Protein AF-A0A4U9H9Y1-F1 (afdb_monomer)

Nearest PDB structures (foldseek):
  1va6-assembly1_A  TM=9.296E-01  e=1.760E-14  Escherichia coli
  1va6-assembly2_B  TM=9.351E-01  e=5.977E-14  Escherichia coli
  2d32-assembly1_A  TM=9.325E-01  e=5.977E-14  Escherichia coli
  2d32-assembly1_B  TM=9.327E-01  e=6.375E-14  Escherichia coli
  2d33-assembly1_B  TM=9.266E-01  e=6.798E-14  Escherichia coli

Foldseek 3Di:
DDPPPQPPLCPQQHALQPRDAWHAFFFQPHIDGDFDDDPDPVVRVVVSVVVVVSSVVRNPPDDDDPAQADADDDDLVPGHTHARDDDPVRVVNSVVSVVVCVPPNSRVRSRDDDDDDDDDDVVCCCVPVVAPDCVRCVVVRVVVVVVVVVVCVVPVVVCCVVPVPPDDYHDDD

Structure (mmCIF, N/CA/C/O backbone):
data_AF-A0A4U9H9Y1-F1
#
_entry.id   AF-A0A4U9H9Y1-F1
#
loop_
_atom_site.group_PDB
_atom_site.id
_atom_site.type_symbol
_atom_site.label_atom_id
_atom_site.label_alt_id
_atom_site.label_comp_id
_atom_site.label_asym_id
_atom_site.label_entity_id
_atom_site.label_seq_id
_atom_site.pdbx_PDB_ins_code
_atom_site.Cartn_x
_atom_site.Cartn_y
_atom_site.Cartn_z
_atom_site.occupancy
_atom_site.B_iso_or_equiv
_atom_site.auth_seq_id
_atom_site.auth_comp_id
_atom_site.auth_asym_id
_atom_site.auth_atom_id
_atom_site.pdbx_PDB_model_num
ATOM 1 N N . MET A 1 1 ? -24.649 -7.702 34.693 1.00 29.81 1 MET A N 1
ATOM 2 C CA . MET A 1 1 ? -23.582 -6.798 34.216 1.00 29.81 1 MET A CA 1
ATOM 3 C C . MET A 1 1 ? -22.621 -7.623 33.378 1.00 29.81 1 MET A C 1
ATOM 5 O O . MET A 1 1 ? -21.731 -8.249 33.932 1.00 29.81 1 MET A O 1
ATOM 9 N N . ALA A 1 2 ? -22.873 -7.728 32.072 1.00 26.44 2 ALA A N 1
ATOM 10 C CA . ALA A 1 2 ? -21.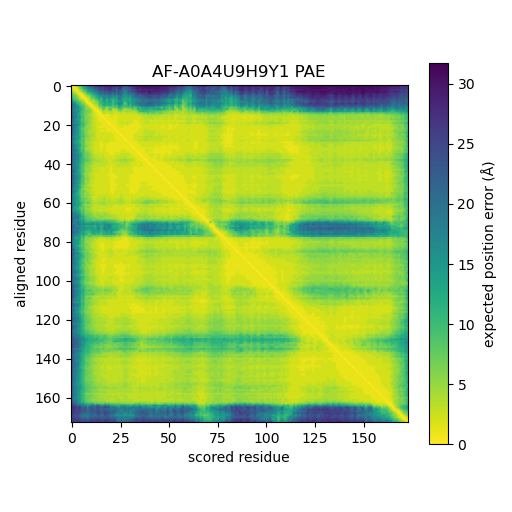953 -8.391 31.154 1.00 26.44 2 ALA A CA 1
ATOM 11 C C . ALA A 1 2 ? -20.907 -7.356 30.730 1.00 26.44 2 ALA A C 1
ATOM 13 O O . ALA A 1 2 ? -21.242 -6.366 30.080 1.00 26.44 2 ALA A O 1
ATOM 14 N N . SER A 1 3 ? -19.666 -7.534 31.176 1.00 25.36 3 SER A N 1
ATOM 15 C CA . SER A 1 3 ? -18.542 -6.746 30.687 1.00 25.36 3 SER A CA 1
ATOM 16 C C . SER A 1 3 ? -18.308 -7.108 29.223 1.00 25.36 3 SER A C 1
ATOM 18 O O . SER A 1 3 ? -17.854 -8.210 28.920 1.00 25.36 3 SER A O 1
ATOM 20 N N . TRP A 1 4 ? -18.611 -6.186 28.315 1.00 30.12 4 TRP A N 1
ATOM 21 C CA . TRP A 1 4 ? -18.146 -6.237 26.933 1.00 30.12 4 TRP A CA 1
ATOM 22 C C . TRP A 1 4 ? -16.633 -5.985 26.921 1.00 30.12 4 TRP A C 1
ATOM 24 O O . TRP A 1 4 ? -16.177 -4.883 26.626 1.00 30.12 4 TRP A O 1
ATOM 34 N N . GLN A 1 5 ? -15.840 -6.984 27.311 1.00 32.50 5 GLN A N 1
ATOM 35 C CA . GLN A 1 5 ? -14.422 -6.996 26.970 1.00 32.50 5 GLN A CA 1
ATOM 36 C C . GLN A 1 5 ? -14.362 -7.173 25.455 1.00 32.50 5 GLN A C 1
ATOM 38 O O . GLN A 1 5 ? -14.591 -8.270 24.946 1.00 32.50 5 GLN A O 1
ATOM 43 N N . ARG A 1 6 ? -14.143 -6.067 24.732 1.00 49.56 6 ARG A N 1
ATOM 44 C CA . ARG A 1 6 ? -13.817 -6.124 23.306 1.00 49.56 6 ARG A CA 1
ATOM 45 C C . ARG A 1 6 ? -12.620 -7.067 23.169 1.00 49.56 6 ARG A C 1
ATOM 47 O O . ARG A 1 6 ? -11.655 -6.872 23.916 1.00 49.56 6 ARG A O 1
ATOM 54 N N . PRO A 1 7 ? -12.682 -8.099 22.309 1.00 45.50 7 PRO A N 1
ATOM 55 C CA . PRO A 1 7 ? -11.520 -8.914 22.024 1.00 45.50 7 PRO A CA 1
ATOM 56 C C . PRO A 1 7 ? -10.392 -7.973 21.660 1.00 45.50 7 PRO A C 1
ATOM 58 O O . PRO A 1 7 ? -10.560 -7.068 20.844 1.00 45.50 7 PRO A O 1
ATOM 61 N N . ASP A 1 8 ? -9.269 -8.148 22.331 1.00 55.41 8 ASP A N 1
ATOM 62 C CA . ASP A 1 8 ? -8.122 -7.334 22.046 1.00 55.41 8 ASP A CA 1
ATOM 63 C C . ASP A 1 8 ? -7.570 -7.733 20.673 1.00 55.41 8 ASP A C 1
ATOM 65 O O . ASP A 1 8 ? -6.801 -8.693 20.555 1.00 55.41 8 ASP A O 1
ATOM 69 N N . ILE A 1 9 ? -7.996 -7.012 19.631 1.00 56.16 9 ILE A N 1
ATOM 70 C CA . ILE A 1 9 ? -7.537 -7.204 18.251 1.00 56.16 9 ILE A CA 1
ATOM 71 C C . ILE A 1 9 ? -6.002 -7.221 18.155 1.00 56.16 9 ILE A C 1
ATOM 73 O O . ILE A 1 9 ? -5.459 -7.874 17.262 1.00 56.16 9 ILE A O 1
ATOM 77 N N . ARG A 1 10 ? -5.299 -6.632 19.141 1.00 57.06 10 ARG A N 1
ATOM 78 C CA . ARG A 1 10 ? -3.832 -6.593 19.269 1.00 57.06 10 ARG A CA 1
ATOM 79 C C . ARG A 1 10 ? -3.153 -7.972 19.271 1.00 57.06 10 ARG A C 1
ATOM 81 O O . ARG A 1 10 ? -1.965 -8.037 18.973 1.00 57.06 10 ARG A O 1
ATOM 88 N N . ASN A 1 11 ? -3.858 -9.067 19.580 1.00 62.97 11 ASN A N 1
ATOM 89 C CA . ASN A 1 11 ? -3.248 -10.405 19.698 1.00 62.97 11 ASN A CA 1
ATOM 90 C C . ASN A 1 11 ? -3.646 -11.412 18.607 1.00 62.97 11 ASN A C 1
ATOM 92 O O . ASN A 1 11 ? -3.168 -12.545 18.631 1.00 62.97 11 ASN A O 1
ATOM 96 N N . ILE A 1 12 ? -4.484 -11.033 17.641 1.00 72.06 12 ILE A N 1
ATOM 97 C CA . ILE A 1 12 ? -5.016 -11.981 16.646 1.00 72.06 12 ILE A CA 1
ATOM 98 C C . ILE A 1 12 ? -4.004 -12.290 15.526 1.00 72.06 12 ILE A C 1
ATOM 100 O O . ILE A 1 12 ? -3.898 -13.422 15.049 1.00 72.06 12 ILE A O 1
ATOM 104 N N . TRP A 1 13 ? -3.264 -11.273 15.090 1.00 77.25 13 TRP A N 1
ATOM 105 C CA . TRP A 1 13 ? -2.244 -11.351 14.032 1.00 77.25 13 TRP A CA 1
ATOM 106 C C . TRP A 1 13 ? -0.859 -10.928 14.542 1.00 77.25 13 TRP A C 1
ATOM 108 O O . TRP A 1 13 ? 0.057 -10.685 13.764 1.00 77.25 13 TRP A O 1
ATOM 118 N N . GLY A 1 14 ? -0.680 -10.848 15.862 1.00 86.56 14 GLY A N 1
ATOM 119 C CA . GLY A 1 14 ? 0.557 -10.379 16.480 1.00 86.56 14 GLY A CA 1
ATOM 120 C C . GLY A 1 14 ? 0.769 -8.869 16.332 1.00 86.56 14 GLY A C 1
ATOM 121 O O . GLY A 1 14 ? -0.170 -8.093 16.176 1.00 86.56 14 GLY A O 1
ATOM 122 N N . ALA A 1 15 ? 2.027 -8.436 16.417 1.00 89.69 15 ALA A N 1
ATOM 123 C CA . ALA A 1 15 ? 2.362 -7.019 16.501 1.00 89.69 15 ALA A CA 1
ATOM 124 C C . ALA A 1 15 ? 2.248 -6.304 15.143 1.00 89.69 15 ALA A C 1
ATOM 126 O O . ALA A 1 15 ? 3.080 -6.511 14.258 1.00 89.69 15 ALA A O 1
ATOM 127 N N . ALA A 1 16 ? 1.300 -5.367 15.025 1.00 91.56 16 ALA A N 1
ATOM 128 C CA . ALA A 1 16 ? 1.112 -4.531 13.833 1.00 91.56 16 ALA A CA 1
ATOM 129 C C . ALA A 1 16 ? 2.392 -3.791 13.393 1.00 91.56 16 ALA A C 1
ATOM 131 O O . ALA A 1 16 ? 2.583 -3.534 12.209 1.00 91.56 16 ALA A O 1
ATOM 132 N N . LEU A 1 17 ? 3.301 -3.482 14.328 1.00 92.88 17 LEU A N 1
ATOM 133 C CA . LEU A 1 17 ? 4.573 -2.816 14.027 1.00 92.88 17 LEU A CA 1
ATOM 134 C C . LEU A 1 17 ? 5.498 -3.649 13.125 1.00 92.88 17 LEU A C 1
ATOM 136 O O . LEU A 1 17 ? 6.262 -3.075 12.351 1.00 92.88 17 LEU A O 1
ATOM 140 N N . THR A 1 18 ? 5.478 -4.974 13.270 1.00 94.00 18 THR A N 1
ATOM 141 C CA . THR A 1 18 ? 6.466 -5.879 12.658 1.00 94.00 18 THR A CA 1
ATOM 142 C C . THR A 1 18 ? 5.844 -6.943 11.766 1.00 94.00 18 THR A C 1
ATOM 144 O O . THR A 1 18 ? 6.571 -7.673 11.100 1.00 94.00 18 THR A O 1
ATOM 147 N N . HIS A 1 19 ? 4.519 -7.075 11.761 1.00 94.12 19 HIS A N 1
ATOM 148 C CA . HIS A 1 19 ? 3.837 -8.065 10.946 1.00 94.12 19 HIS A CA 1
ATOM 149 C C . HIS A 1 19 ? 3.864 -7.661 9.460 1.00 94.12 19 HIS A C 1
ATOM 151 O O . HIS A 1 19 ? 3.536 -6.535 9.096 1.00 94.12 19 HIS A O 1
ATOM 157 N N . HIS A 1 20 ? 4.275 -8.589 8.592 1.00 94.12 20 HIS A N 1
ATOM 158 C CA . HIS A 1 20 ? 4.608 -8.283 7.195 1.00 94.12 20 HIS A CA 1
ATOM 159 C C . HIS A 1 20 ? 3.395 -8.038 6.288 1.00 94.12 20 HIS A C 1
ATOM 161 O O . HIS A 1 20 ? 3.536 -7.369 5.268 1.00 94.12 20 HIS A O 1
ATOM 167 N N . TRP A 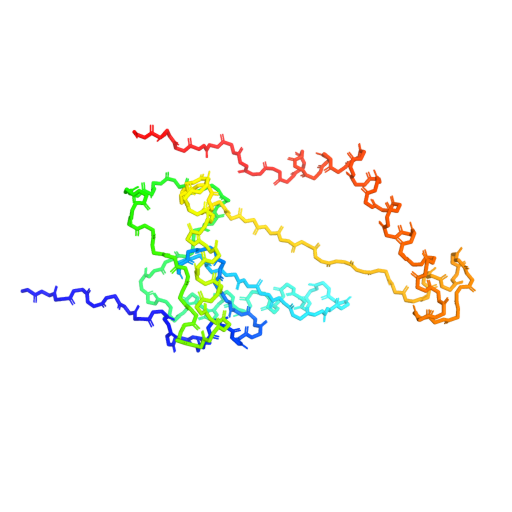1 21 ? 2.228 -8.596 6.629 1.00 96.06 21 TRP A N 1
ATOM 168 C CA . TRP A 1 21 ? 1.072 -8.648 5.716 1.00 96.06 21 TRP A CA 1
ATOM 169 C C . TRP A 1 21 ? -0.205 -8.001 6.254 1.00 96.06 21 TRP A C 1
ATOM 171 O O . TRP A 1 21 ? -1.165 -7.803 5.518 1.00 96.06 21 TRP A O 1
ATOM 181 N N . ILE A 1 22 ? -0.234 -7.721 7.553 1.00 95.94 22 ILE A N 1
ATOM 182 C CA . ILE A 1 22 ? -1.393 -7.204 8.291 1.00 95.94 22 ILE A CA 1
ATOM 183 C C . ILE A 1 22 ? -0.840 -6.181 9.267 1.00 95.94 22 ILE A C 1
ATOM 185 O O . ILE A 1 22 ? -0.004 -6.530 10.097 1.00 95.94 22 ILE A O 1
ATOM 189 N N . THR A 1 23 ? -1.277 -4.937 9.155 1.00 95.31 23 THR A N 1
ATOM 190 C CA . THR A 1 23 ? -0.889 -3.845 10.047 1.00 95.31 23 THR A CA 1
ATOM 191 C C . THR A 1 23 ? -2.072 -2.893 10.239 1.00 95.31 23 THR A C 1
ATOM 193 O O . THR A 1 23 ? -3.192 -3.191 9.818 1.00 95.31 23 THR A O 1
ATOM 196 N N . THR A 1 24 ? -1.842 -1.773 10.913 1.00 94.31 24 THR A N 1
ATOM 197 C CA . THR A 1 24 ? -2.825 -0.710 11.117 1.00 94.31 24 THR A CA 1
ATOM 198 C C . THR A 1 24 ? -2.327 0.593 10.501 1.00 94.31 24 THR A C 1
ATOM 200 O O . THR A 1 24 ? -1.168 0.993 10.675 1.00 94.31 24 THR A O 1
ATOM 203 N N . ASP A 1 25 ? -3.219 1.276 9.786 1.00 94.69 25 ASP A N 1
ATOM 204 C CA . ASP A 1 25 ? -2.960 2.611 9.253 1.00 94.69 25 ASP A CA 1
ATOM 205 C C . ASP A 1 25 ? -3.184 3.640 10.378 1.00 94.69 25 ASP A C 1
ATOM 207 O O . ASP A 1 25 ? -2.589 3.514 11.448 1.00 94.69 25 ASP A O 1
ATOM 211 N N . PHE A 1 26 ? -3.990 4.683 10.191 1.00 94.44 26 PHE A N 1
ATOM 212 C CA . PHE A 1 26 ? -4.102 5.786 11.141 1.00 94.44 26 PHE A CA 1
ATOM 213 C C . PHE A 1 26 ? -4.712 5.390 12.494 1.00 94.44 26 PHE A C 1
ATOM 215 O O . PHE A 1 26 ? -4.184 5.764 13.547 1.00 94.44 26 PHE A O 1
ATOM 222 N N . ALA A 1 27 ? -5.826 4.661 12.465 1.00 92.31 27 ALA A N 1
ATOM 223 C CA . ALA A 1 27 ? -6.568 4.252 13.652 1.00 92.31 27 ALA A CA 1
ATOM 224 C C . ALA A 1 27 ? -6.299 2.783 13.986 1.00 92.31 27 ALA A C 1
ATOM 226 O O . ALA A 1 27 ? -6.019 1.986 13.094 1.00 92.31 27 ALA A O 1
ATOM 227 N N . GLU A 1 28 ? -6.454 2.407 15.253 1.00 91.50 28 GLU A N 1
ATOM 228 C CA . GLU A 1 28 ? -6.258 1.018 15.693 1.00 91.50 28 GLU A CA 1
ATOM 229 C C . GLU A 1 28 ? -7.240 0.050 15.008 1.00 91.50 28 GLU A C 1
ATOM 231 O O . GLU A 1 28 ? -6.889 -1.076 14.673 1.00 91.50 28 GLU A O 1
ATOM 236 N N . ALA A 1 29 ? -8.453 0.521 14.709 1.00 90.94 29 ALA A N 1
ATOM 237 C CA . ALA A 1 29 ? -9.464 -0.239 13.974 1.00 90.94 29 ALA A CA 1
ATOM 238 C C . ALA A 1 29 ? -9.317 -0.159 12.436 1.00 90.94 29 ALA A C 1
ATOM 240 O O . ALA A 1 29 ? -10.121 -0.749 11.713 1.00 90.94 29 ALA A O 1
ATOM 241 N N . LEU A 1 30 ? -8.333 0.586 11.913 1.00 93.00 30 LEU A N 1
ATOM 242 C CA . LEU A 1 30 ? -8.125 0.766 10.473 1.00 93.00 30 LEU A CA 1
ATOM 243 C C . LEU A 1 30 ? -7.060 -0.209 9.968 1.00 93.00 30 LEU A C 1
ATOM 245 O O . LEU A 1 30 ? -5.875 0.114 9.897 1.00 93.00 30 LEU A O 1
ATOM 249 N N . LEU A 1 31 ? -7.508 -1.419 9.640 1.00 95.12 31 LEU A N 1
ATOM 250 C CA . LEU A 1 31 ? -6.656 -2.486 9.122 1.00 95.12 31 LEU A CA 1
ATOM 251 C C . LEU A 1 31 ? -6.084 -2.150 7.742 1.00 95.12 31 LEU A C 1
ATOM 253 O O . LEU A 1 31 ? -6.793 -1.660 6.862 1.00 95.12 31 LEU A O 1
ATOM 257 N N . GLU A 1 32 ? -4.821 -2.511 7.545 1.00 96.94 32 GLU A N 1
ATOM 258 C CA . GLU A 1 32 ? -4.115 -2.438 6.271 1.00 96.94 32 GLU A CA 1
ATOM 259 C C . GLU A 1 32 ? -3.543 -3.819 5.924 1.00 96.94 32 GLU A C 1
ATOM 261 O O . GLU A 1 32 ? -2.843 -4.445 6.727 1.00 96.94 32 GLU A O 1
ATOM 266 N N . PHE A 1 33 ? -3.856 -4.302 4.719 1.00 97.62 33 PHE A N 1
ATOM 267 C CA . PHE A 1 33 ? -3.372 -5.583 4.209 1.00 97.62 33 PHE A CA 1
ATOM 268 C C . PHE A 1 33 ? -2.357 -5.360 3.097 1.00 97.62 33 PHE A C 1
ATOM 270 O O . PHE A 1 33 ? -2.630 -4.655 2.126 1.00 97.62 33 PHE A O 1
ATOM 277 N N . ILE A 1 34 ? -1.197 -5.995 3.238 1.00 97.62 34 ILE A N 1
ATOM 278 C CA . ILE A 1 34 ? -0.039 -5.795 2.371 1.00 97.62 34 ILE A CA 1
ATOM 279 C C . ILE A 1 34 ? 0.340 -7.146 1.770 1.00 97.62 34 ILE A C 1
ATOM 281 O O . ILE A 1 34 ? 0.680 -8.090 2.484 1.00 97.62 34 ILE A O 1
ATOM 285 N N . THR A 1 35 ? 0.268 -7.257 0.447 1.00 97.69 35 THR A N 1
ATOM 286 C CA . THR A 1 35 ? 0.735 -8.451 -0.264 1.00 97.69 35 THR A CA 1
ATOM 287 C C . THR A 1 35 ? 2.257 -8.405 -0.430 1.00 97.69 35 THR A C 1
ATOM 289 O O . THR A 1 35 ? 2.827 -7.313 -0.524 1.00 97.69 35 THR A O 1
ATOM 292 N N . PRO A 1 36 ? 2.944 -9.558 -0.515 1.00 96.88 36 PRO A N 1
ATOM 293 C CA . PRO A 1 36 ? 4.295 -9.585 -1.061 1.00 96.88 36 PRO A CA 1
ATOM 294 C C . PRO A 1 36 ? 4.297 -9.080 -2.514 1.00 96.88 36 PRO A C 1
ATOM 296 O O . PRO A 1 36 ? 3.251 -8.982 -3.161 1.00 96.88 36 PRO A O 1
ATOM 299 N N . VAL A 1 37 ? 5.488 -8.752 -3.018 1.00 96.62 37 VAL A N 1
ATOM 300 C CA . VAL A 1 37 ? 5.686 -8.495 -4.450 1.00 96.62 37 VAL A CA 1
ATOM 301 C C . VAL A 1 37 ? 5.457 -9.798 -5.209 1.0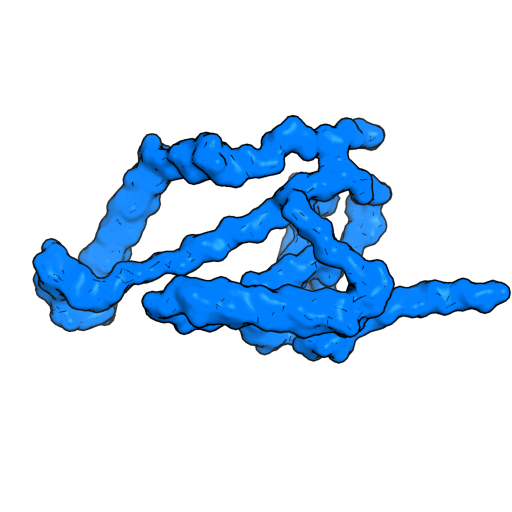0 96.62 37 VAL A C 1
ATOM 303 O O . VAL A 1 37 ? 5.939 -10.846 -4.784 1.00 96.62 37 VAL A O 1
ATOM 306 N N . ASP A 1 38 ? 4.727 -9.714 -6.316 1.00 96.88 38 ASP A N 1
ATOM 307 C CA . ASP A 1 38 ? 4.287 -10.867 -7.094 1.00 96.88 38 ASP A CA 1
ATOM 308 C C . ASP A 1 38 ? 4.243 -10.518 -8.584 1.00 96.88 38 ASP A C 1
ATOM 310 O O . ASP A 1 38 ? 3.946 -9.374 -8.944 1.00 96.88 38 ASP A O 1
ATOM 314 N N . ASP A 1 39 ? 4.524 -11.494 -9.442 1.00 96.50 39 ASP A N 1
ATOM 315 C CA . ASP A 1 39 ? 4.413 -11.384 -10.899 1.00 96.50 39 ASP A CA 1
ATOM 316 C C . ASP A 1 39 ? 3.124 -12.030 -11.444 1.00 96.50 39 ASP A C 1
ATOM 318 O O . ASP A 1 39 ? 2.798 -11.872 -12.625 1.00 96.50 39 ASP A O 1
ATOM 322 N N . ASN A 1 40 ? 2.341 -12.691 -10.584 1.00 97.62 40 ASN A N 1
ATOM 323 C CA . ASN A 1 40 ? 1.092 -13.353 -10.925 1.00 97.62 40 ASN A CA 1
ATOM 324 C C . ASN A 1 40 ? -0.110 -12.700 -10.219 1.00 97.62 40 ASN A C 1
ATOM 326 O O . ASN A 1 40 ? -0.285 -12.768 -9.001 1.00 97.62 40 ASN A O 1
ATOM 330 N N . ILE A 1 41 ? -1.006 -12.116 -11.018 1.00 97.31 41 ILE A N 1
ATOM 331 C CA . ILE A 1 41 ? -2.199 -11.412 -10.527 1.00 97.31 41 ILE A CA 1
ATOM 332 C C . ILE A 1 41 ? -3.143 -12.350 -9.757 1.00 97.31 41 ILE A C 1
ATOM 334 O O . ILE A 1 41 ? -3.665 -11.965 -8.710 1.00 97.31 41 ILE A O 1
ATOM 338 N N . ASP A 1 42 ? -3.363 -13.575 -10.237 1.00 98.12 42 ASP A N 1
ATOM 339 C CA . ASP A 1 42 ? -4.287 -14.523 -9.601 1.00 98.12 42 ASP A CA 1
ATOM 340 C C . ASP A 1 42 ? -3.755 -15.006 -8.250 1.00 98.12 42 ASP A C 1
ATOM 342 O O . ASP A 1 42 ? -4.522 -15.157 -7.288 1.00 98.12 42 ASP A O 1
ATOM 346 N N . HIS A 1 43 ? -2.440 -15.217 -8.160 1.00 98.19 43 HIS A N 1
ATOM 347 C CA . HIS A 1 43 ? -1.785 -15.557 -6.903 1.00 98.19 43 HIS A CA 1
ATOM 348 C C . HIS A 1 43 ? -1.862 -14.388 -5.913 1.00 98.19 43 HIS A C 1
ATOM 350 O O . HIS A 1 43 ? -2.329 -14.585 -4.789 1.00 98.19 43 HIS A O 1
ATOM 356 N N . LEU A 1 44 ? -1.551 -13.161 -6.348 1.00 98.25 44 LEU A N 1
ATOM 357 C CA . LEU A 1 44 ? -1.661 -11.948 -5.528 1.00 98.25 44 LEU A CA 1
ATOM 358 C C . LEU A 1 44 ? -3.077 -11.755 -4.970 1.00 98.25 44 LEU A C 1
ATOM 360 O O . LEU A 1 44 ? -3.258 -11.534 -3.769 1.00 98.25 44 LEU A O 1
ATOM 364 N N . LEU A 1 45 ? -4.102 -11.868 -5.820 1.00 98.12 45 LEU A N 1
ATOM 365 C CA . LEU A 1 45 ? -5.500 -11.727 -5.401 1.00 98.12 45 LEU A CA 1
ATOM 366 C C . LEU A 1 45 ? -5.940 -12.865 -4.474 1.00 98.12 45 LEU A C 1
ATOM 368 O O . LEU A 1 45 ? -6.719 -12.639 -3.543 1.00 98.12 45 LEU A O 1
ATOM 372 N N . THR A 1 46 ? -5.436 -14.081 -4.694 1.00 98.50 46 THR A N 1
ATOM 373 C CA . THR A 1 46 ? -5.687 -15.215 -3.798 1.00 98.50 46 THR A CA 1
ATOM 374 C C . THR A 1 46 ? -5.058 -14.982 -2.429 1.00 98.50 46 THR A C 1
ATOM 376 O O . THR A 1 46 ? -5.757 -15.130 -1.428 1.00 98.50 46 THR A O 1
ATOM 379 N N . PHE A 1 47 ? -3.807 -14.523 -2.379 1.00 98.38 47 PHE A N 1
ATOM 380 C CA . PHE A 1 47 ? -3.107 -14.190 -1.140 1.00 98.38 47 PHE A CA 1
ATOM 381 C C . PHE A 1 47 ? -3.834 -13.090 -0.360 1.00 98.38 47 PHE A C 1
ATOM 383 O O . PHE A 1 47 ? -4.125 -13.245 0.828 1.00 98.38 47 PHE A O 1
ATOM 390 N N . LEU A 1 48 ? -4.221 -12.005 -1.041 1.00 98.31 48 LEU A N 1
ATOM 391 C CA . LEU A 1 48 ? -4.994 -10.925 -0.429 1.00 98.31 48 LEU A CA 1
ATOM 392 C C . LEU A 1 48 ? -6.320 -11.445 0.142 1.00 98.31 48 LEU A C 1
ATOM 394 O O . LEU A 1 48 ? -6.702 -11.095 1.260 1.00 98.31 48 LEU A O 1
ATOM 398 N N . ARG A 1 49 ? -7.022 -12.308 -0.598 1.00 98.31 49 ARG A N 1
ATOM 399 C CA . ARG A 1 49 ? -8.267 -12.936 -0.136 1.00 98.31 49 ARG A CA 1
ATOM 400 C C . ARG A 1 49 ? -8.043 -13.843 1.073 1.00 98.31 49 ARG A C 1
ATOM 402 O O . ARG A 1 49 ? -8.913 -13.903 1.941 1.00 98.31 49 ARG A O 1
ATOM 409 N N . ASP A 1 50 ? -6.918 -14.538 1.149 1.00 98.12 50 ASP A N 1
ATOM 410 C CA . ASP A 1 50 ? -6.605 -15.413 2.276 1.00 98.12 50 ASP A CA 1
ATOM 411 C C . ASP A 1 50 ? -6.301 -14.617 3.550 1.00 98.12 50 ASP A C 1
ATOM 413 O O . ASP A 1 50 ? -6.807 -14.988 4.612 1.00 98.12 50 ASP A O 1
ATOM 417 N N . ILE A 1 51 ? -5.637 -13.458 3.443 1.00 96.75 51 ILE A N 1
ATOM 418 C CA . ILE A 1 51 ? -5.529 -12.497 4.555 1.00 96.75 51 ILE A CA 1
ATOM 419 C C . ILE A 1 51 ? -6.92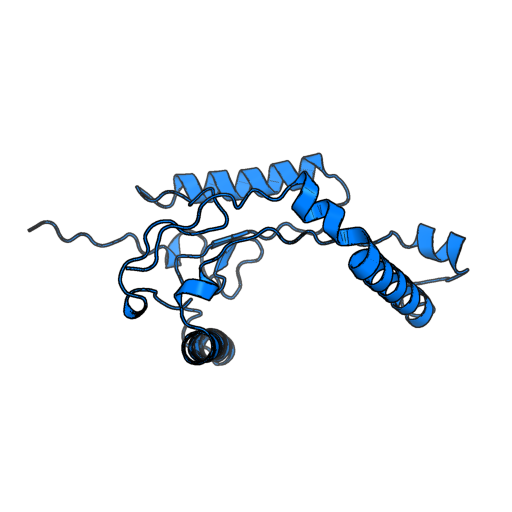3 -12.074 5.035 1.00 96.75 51 ILE A C 1
ATOM 421 O O . ILE A 1 51 ? -7.229 -12.186 6.223 1.00 96.75 51 ILE A O 1
ATOM 425 N N . HIS A 1 52 ? -7.801 -11.650 4.118 1.00 97.31 52 HIS A N 1
ATOM 426 C CA . HIS A 1 52 ? -9.163 -11.236 4.473 1.00 97.31 52 HIS A CA 1
ATOM 427 C C . HIS A 1 52 ? -9.942 -12.362 5.166 1.00 97.31 52 HIS A C 1
ATOM 429 O O . HIS A 1 52 ? -10.636 -12.118 6.152 1.00 97.31 52 HIS A O 1
ATOM 435 N N . ARG A 1 53 ? -9.828 -13.604 4.674 1.00 97.00 53 ARG A N 1
ATOM 436 C CA . ARG A 1 53 ? -10.472 -14.784 5.275 1.00 97.00 53 ARG A CA 1
ATOM 437 C C . ARG A 1 53 ? -9.939 -15.073 6.670 1.00 97.00 53 ARG A C 1
ATOM 439 O O . ARG A 1 53 ? -10.732 -15.400 7.550 1.00 97.00 53 ARG A O 1
ATOM 446 N N . TYR A 1 54 ? -8.625 -14.981 6.862 1.00 95.44 54 TYR A N 1
ATOM 447 C CA . TYR A 1 54 ? -8.005 -15.172 8.166 1.00 95.44 54 TYR A CA 1
ATOM 448 C C . TYR A 1 54 ? -8.523 -14.130 9.159 1.00 95.44 54 TYR A C 1
ATOM 450 O O . TYR A 1 54 ? -9.065 -14.496 10.198 1.00 95.44 54 TYR A O 1
ATOM 458 N N . VAL A 1 55 ? -8.451 -12.846 8.813 1.00 94.12 55 VAL A N 1
ATOM 459 C CA . VAL A 1 55 ? -8.899 -11.758 9.692 1.00 94.12 55 VAL A CA 1
ATOM 460 C C . VAL A 1 55 ? -10.390 -11.880 10.002 1.00 94.12 55 VAL A C 1
ATOM 462 O O . VAL A 1 55 ? -10.763 -11.914 11.172 1.00 94.12 55 VAL A O 1
ATOM 465 N N . ALA A 1 56 ? -11.241 -12.058 8.987 1.00 94.25 56 ALA A N 1
ATOM 466 C CA . ALA A 1 56 ? -12.692 -12.164 9.167 1.00 94.25 56 ALA A CA 1
ATOM 467 C C . ALA A 1 56 ? -13.120 -13.303 10.110 1.00 94.25 56 ALA A C 1
ATOM 469 O O . ALA A 1 56 ? -14.158 -13.200 10.755 1.00 94.25 56 ALA A O 1
ATOM 470 N N . ARG A 1 57 ? -12.340 -14.390 10.193 1.00 93.88 57 ARG A N 1
ATOM 471 C CA . ARG A 1 57 ? -12.613 -15.522 11.094 1.00 93.88 57 ARG A CA 1
ATOM 472 C C . ARG A 1 57 ? -12.174 -15.279 12.533 1.00 93.88 57 ARG A C 1
ATOM 474 O O . ARG A 1 57 ? -12.658 -15.979 13.415 1.00 93.88 57 ARG A O 1
ATOM 481 N N . ASN A 1 58 ? -11.261 -14.340 12.767 1.00 92.12 58 ASN A N 1
ATOM 482 C CA . ASN A 1 58 ? -10.646 -14.154 14.076 1.00 92.12 58 ASN A CA 1
ATOM 483 C C . ASN A 1 58 ? -11.052 -12.848 14.784 1.00 92.12 58 ASN A C 1
ATOM 485 O O . ASN A 1 58 ? -10.881 -12.761 15.993 1.00 92.12 58 ASN A O 1
ATOM 489 N N . ILE A 1 59 ? -11.649 -11.869 14.092 1.00 90.19 59 ILE A N 1
ATOM 490 C CA . ILE A 1 59 ? -12.136 -10.600 14.689 1.00 90.19 59 ILE A CA 1
ATOM 491 C C . ILE A 1 59 ? -13.475 -10.723 15.453 1.00 90.19 59 ILE A C 1
ATOM 493 O O . ILE A 1 59 ? -14.113 -9.725 15.780 1.00 90.19 59 ILE A O 1
ATOM 497 N N . GLY A 1 60 ? -13.928 -11.948 15.740 1.00 89.81 60 GLY A N 1
ATOM 498 C CA . GLY A 1 60 ? -15.175 -12.211 16.461 1.00 89.81 60 GLY A CA 1
ATOM 499 C C . GLY A 1 60 ? -16.421 -11.714 15.716 1.00 89.81 60 GLY A C 1
ATOM 500 O O . GLY A 1 60 ? -16.662 -12.065 14.558 1.00 89.81 60 GLY A O 1
ATOM 501 N N . GLU A 1 61 ? -17.231 -10.901 16.395 1.00 91.44 61 GLU A N 1
ATOM 502 C CA . GLU A 1 61 ? -18.472 -10.339 15.838 1.00 91.44 61 GLU A CA 1
ATOM 503 C C . GLU A 1 61 ? -18.243 -9.088 14.974 1.00 91.44 61 GLU A C 1
ATOM 505 O O . GLU A 1 61 ? -19.166 -8.622 14.302 1.00 91.44 61 GLU A O 1
ATOM 510 N N . GLU A 1 62 ? -17.022 -8.545 14.950 1.00 90.31 62 GLU A N 1
ATOM 511 C CA . GLU A 1 62 ? -16.697 -7.391 14.117 1.00 90.31 62 GLU A CA 1
ATOM 512 C C . GLU A 1 62 ? -16.714 -7.743 12.620 1.00 90.31 62 GLU A C 1
ATOM 514 O O . GLU A 1 62 ? -16.639 -8.906 12.197 1.00 90.31 62 GLU A O 1
ATOM 519 N N . ARG A 1 63 ? -16.857 -6.709 11.787 1.00 91.62 63 ARG A N 1
ATOM 520 C CA . ARG A 1 63 ? -16.905 -6.816 10.326 1.00 91.62 63 ARG A CA 1
ATOM 521 C C . ARG A 1 63 ? -16.089 -5.690 9.704 1.00 91.62 63 ARG A C 1
ATOM 523 O O . ARG A 1 63 ? -16.064 -4.576 10.216 1.00 91.62 63 ARG A O 1
ATOM 530 N N . MET A 1 64 ? -15.460 -5.981 8.569 1.00 93.31 64 MET A N 1
ATOM 531 C CA . MET A 1 64 ? -14.720 -4.984 7.796 1.00 93.31 64 MET A CA 1
ATOM 532 C C . MET A 1 64 ? -15.686 -4.084 7.023 1.00 93.31 64 MET A C 1
ATOM 534 O O . MET A 1 64 ? -16.612 -4.568 6.367 1.00 93.31 64 MET A O 1
ATOM 538 N N . TRP A 1 65 ? -15.457 -2.774 7.085 1.00 92.88 65 TRP A N 1
ATOM 539 C CA . TRP A 1 65 ? -16.246 -1.792 6.349 1.00 92.88 65 TRP A CA 1
ATOM 540 C C . TRP A 1 65 ? -15.919 -1.855 4.843 1.00 92.88 65 TRP A C 1
ATOM 542 O O . TRP A 1 65 ? -14.757 -1.687 4.476 1.00 92.88 65 TRP A O 1
ATOM 552 N N . PRO A 1 66 ? -16.902 -2.086 3.948 1.00 92.69 66 PRO A N 1
ATOM 553 C CA . PRO A 1 66 ? -16.625 -2.395 2.542 1.00 92.69 66 PRO A CA 1
ATOM 554 C C . PRO A 1 66 ? -16.489 -1.161 1.633 1.00 92.69 66 PRO A C 1
ATOM 556 O O . PRO A 1 66 ? -16.346 -1.312 0.421 1.00 92.69 66 PRO A O 1
ATOM 559 N N . LEU A 1 67 ? -16.584 0.059 2.173 1.00 90.31 67 LEU A N 1
ATOM 560 C CA . LEU A 1 67 ? -16.583 1.305 1.396 1.00 90.31 67 LEU A CA 1
ATOM 561 C C . LEU A 1 67 ? -15.408 2.204 1.790 1.00 90.31 67 LEU A C 1
ATOM 563 O O . LEU A 1 67 ? -14.960 2.187 2.929 1.00 90.31 67 LEU A O 1
ATOM 567 N N . SER A 1 68 ? -14.953 3.058 0.867 1.00 88.12 68 SER A N 1
ATOM 568 C CA . SER A 1 68 ? -13.875 4.019 1.157 1.00 88.12 68 SER A CA 1
ATOM 569 C C . SER A 1 68 ? -14.264 5.092 2.172 1.00 88.12 68 SER A C 1
ATOM 571 O O . SER A 1 68 ? -13.432 5.547 2.948 1.00 88.12 68 SER A O 1
ATOM 573 N N . MET A 1 69 ? -15.513 5.563 2.113 1.00 86.88 69 MET A N 1
ATOM 574 C CA . MET A 1 69 ? -16.002 6.597 3.023 1.00 86.88 69 MET A CA 1
ATOM 575 C C . MET A 1 69 ? -16.648 5.926 4.236 1.00 86.88 69 MET A C 1
ATOM 577 O O . MET A 1 69 ? -17.519 5.071 4.037 1.00 86.88 69 MET A O 1
ATOM 581 N N . PRO A 1 70 ? -16.281 6.305 5.469 1.00 83.38 70 PRO A N 1
ATOM 582 C CA . PRO A 1 70 ? -17.024 5.872 6.649 1.00 83.38 70 PRO A CA 1
ATOM 583 C C . PRO A 1 70 ? -18.454 6.442 6.609 1.00 83.38 70 PRO A C 1
ATOM 585 O O . PRO A 1 70 ? -18.662 7.529 6.063 1.00 83.38 70 PRO A O 1
ATOM 588 N N . CYS A 1 71 ? -19.450 5.729 7.160 1.00 72.62 71 CYS A N 1
ATOM 589 C CA . CYS A 1 71 ? -20.815 6.270 7.264 1.00 72.62 71 CYS A CA 1
ATOM 590 C C . CYS A 1 71 ? -21.003 7.086 8.549 1.00 72.62 71 CYS A C 1
ATOM 592 O O . CYS A 1 71 ? -20.991 8.307 8.502 1.00 72.62 71 CYS A O 1
ATOM 594 N N . PHE A 1 72 ? -21.122 6.426 9.695 1.00 70.50 72 PHE A N 1
ATOM 595 C CA . PHE A 1 72 ? -21.312 7.043 10.994 1.00 70.50 72 PHE A CA 1
ATOM 596 C C . PHE A 1 72 ? -20.114 6.690 11.849 1.00 70.50 72 PHE A C 1
ATOM 598 O O . PHE A 1 72 ? -19.959 5.560 12.305 1.00 70.50 72 PHE A O 1
ATOM 605 N N . ILE A 1 73 ? -19.260 7.679 12.041 1.00 70.38 73 ILE A N 1
ATOM 606 C CA . ILE A 1 73 ? -18.298 7.667 13.128 1.00 70.38 73 ILE A CA 1
ATOM 607 C C . ILE A 1 73 ? -18.921 8.523 14.223 1.00 70.38 73 ILE A C 1
ATOM 609 O O . ILE A 1 73 ? -19.559 9.532 13.925 1.00 70.38 73 ILE A O 1
ATOM 613 N N . GLY A 1 74 ? -18.803 8.062 15.470 1.00 69.88 74 GLY A N 1
ATOM 614 C CA . GLY A 1 74 ? -19.201 8.835 16.640 1.00 69.88 74 GLY A CA 1
ATOM 615 C C . GLY A 1 74 ? -18.344 10.091 16.789 1.00 69.88 74 GLY A C 1
ATOM 616 O O . GLY A 1 74 ? -17.904 10.703 15.815 1.00 69.88 74 GLY A O 1
ATOM 617 N N . ALA A 1 75 ? -18.072 10.494 18.020 1.00 73.81 75 ALA A N 1
ATOM 618 C CA . ALA A 1 75 ? -17.276 11.688 18.212 1.00 73.81 75 ALA A CA 1
ATOM 619 C C . ALA A 1 75 ? -15.808 11.430 17.809 1.00 73.81 75 ALA A C 1
ATOM 621 O O . ALA A 1 75 ? -15.260 10.363 18.079 1.00 73.81 75 ALA A O 1
ATOM 622 N N . GLU A 1 76 ? -15.145 12.394 17.157 1.00 70.94 76 GLU A N 1
ATOM 623 C CA . GLU A 1 76 ? -13.765 12.216 16.662 1.00 70.94 76 GLU A CA 1
ATOM 624 C C . GLU A 1 76 ? -12.764 11.846 17.769 1.00 70.94 76 GLU A C 1
ATOM 626 O O . GLU A 1 76 ? -11.738 11.206 17.510 1.00 70.94 76 GLU A O 1
ATOM 631 N N . GLN A 1 77 ? -13.047 12.241 19.013 1.00 71.00 77 GLN A N 1
ATOM 632 C CA . GLN A 1 77 ? -12.251 11.865 20.177 1.00 71.00 77 GLN A CA 1
ATOM 633 C C . GLN A 1 77 ? -12.240 10.356 20.451 1.00 71.00 77 GLN A C 1
ATOM 635 O O . GLN A 1 77 ? -11.257 9.881 21.015 1.00 71.00 77 GLN A O 1
ATOM 640 N N . ASP A 1 78 ? -13.258 9.620 20.000 1.00 80.75 78 ASP A N 1
ATOM 641 C CA . ASP A 1 78 ? -13.412 8.182 20.235 1.00 80.75 78 ASP A CA 1
ATOM 642 C C . ASP A 1 78 ? -12.596 7.335 19.242 1.00 80.75 78 ASP A C 1
ATOM 644 O O . ASP A 1 78 ? -12.476 6.121 19.415 1.00 80.75 78 ASP A O 1
ATOM 648 N N . ILE A 1 79 ? -12.014 7.954 18.204 1.00 86.75 79 ILE A N 1
ATOM 649 C CA . ILE A 1 79 ? -11.079 7.270 17.305 1.00 86.75 79 ILE A CA 1
ATOM 650 C C . ILE A 1 79 ? -9.744 7.085 18.034 1.00 86.75 79 ILE A C 1
ATOM 652 O O . ILE A 1 79 ? -8.961 8.032 18.199 1.00 86.75 79 ILE A O 1
ATOM 656 N N . GLU A 1 80 ? -9.483 5.842 18.430 1.00 91.62 80 GLU A N 1
ATOM 657 C CA . GLU A 1 80 ? -8.198 5.401 18.961 1.00 91.62 80 GLU A CA 1
ATOM 658 C C . GLU A 1 80 ? -7.143 5.366 17.846 1.00 91.62 80 GLU A C 1
ATOM 660 O O . GLU A 1 80 ? -7.335 4.758 16.790 1.00 91.62 80 GLU A O 1
ATOM 665 N N . LEU A 1 81 ? -6.017 6.045 18.078 1.00 93.75 81 LEU A N 1
ATOM 666 C CA . LEU A 1 81 ? -4.873 6.031 17.166 1.00 93.75 81 LEU A CA 1
ATOM 667 C C . LEU A 1 81 ? -4.211 4.657 17.180 1.00 93.75 81 LEU A C 1
ATOM 669 O O . LEU A 1 81 ? -4.170 4.018 18.229 1.00 93.75 81 LEU A O 1
ATOM 673 N N . ALA A 1 82 ? -3.616 4.254 16.060 1.00 93.94 82 ALA A N 1
ATOM 674 C CA . ALA A 1 82 ? -2.903 2.984 16.004 1.00 93.94 82 ALA A CA 1
ATOM 675 C C . ALA A 1 82 ? -1.762 2.906 17.038 1.00 93.94 82 ALA A C 1
ATOM 677 O O . ALA A 1 82 ? -0.936 3.826 17.173 1.00 93.94 82 ALA A O 1
ATOM 678 N N . GLN A 1 83 ? -1.718 1.789 17.759 1.00 93.69 83 GLN A N 1
ATOM 679 C CA . GLN A 1 83 ? -0.808 1.522 18.864 1.00 93.69 83 GLN A CA 1
ATOM 680 C C . GLN A 1 83 ? 0.298 0.554 18.430 1.00 93.69 83 GLN A C 1
ATOM 682 O O . GLN A 1 83 ? 0.056 -0.594 18.069 1.00 93.69 83 GLN A O 1
ATOM 687 N N . PHE A 1 84 ? 1.555 0.994 18.528 1.00 93.88 84 PHE A N 1
ATOM 688 C CA . PHE A 1 84 ? 2.724 0.205 18.100 1.00 93.88 84 PHE A CA 1
ATOM 689 C C . PHE A 1 84 ? 3.653 -0.194 19.262 1.00 93.88 84 PHE A C 1
ATOM 691 O O . PHE A 1 84 ? 4.843 -0.454 19.068 1.00 93.88 84 PHE A O 1
ATOM 698 N N . GLY A 1 85 ? 3.121 -0.232 20.486 1.00 91.88 85 GLY A N 1
ATOM 699 C CA . GLY A 1 85 ? 3.864 -0.581 21.698 1.00 91.88 85 GLY A CA 1
ATOM 700 C C . GLY A 1 85 ? 4.785 0.531 22.222 1.00 91.88 85 GLY A C 1
ATOM 701 O O . GLY A 1 85 ? 4.712 1.688 21.811 1.00 91.88 85 GLY A O 1
ATOM 702 N N . SER A 1 86 ? 5.662 0.180 23.168 1.00 94.94 86 SER A N 1
ATOM 703 C CA . SER A 1 86 ? 6.476 1.136 23.942 1.00 94.94 86 SER A CA 1
ATOM 704 C C . SER A 1 86 ? 7.869 1.424 23.369 1.00 94.94 86 SER A C 1
ATOM 706 O O . SER A 1 86 ? 8.582 2.276 23.904 1.00 94.94 86 SER A O 1
ATOM 708 N N . SER A 1 87 ? 8.269 0.749 22.285 1.00 96.75 87 SER A N 1
ATOM 709 C CA . SER A 1 87 ? 9.548 1.011 21.614 1.00 96.75 87 SER A CA 1
ATOM 710 C C . SER A 1 87 ? 9.599 2.440 21.061 1.00 96.75 87 SER A C 1
ATOM 712 O O . SER A 1 87 ? 8.567 3.021 20.727 1.00 96.75 87 SER A O 1
ATOM 714 N N . ASN A 1 88 ? 10.796 3.017 20.913 1.00 97.44 88 ASN A N 1
ATOM 715 C CA . ASN A 1 88 ? 10.938 4.375 20.369 1.00 97.44 88 ASN A CA 1
ATOM 716 C C . ASN A 1 88 ? 10.307 4.511 18.974 1.00 97.44 88 ASN A C 1
ATOM 718 O O . ASN A 1 88 ? 9.619 5.492 18.706 1.00 97.44 88 ASN A O 1
ATOM 722 N N . ILE A 1 89 ? 10.489 3.504 18.113 1.00 96.62 89 ILE A N 1
ATOM 723 C CA . ILE A 1 89 ? 9.906 3.477 16.763 1.00 96.62 89 ILE A CA 1
ATOM 724 C C . ILE A 1 89 ? 8.377 3.388 16.839 1.00 96.62 89 ILE A C 1
ATOM 726 O O . ILE A 1 89 ? 7.684 4.114 16.127 1.00 96.62 89 ILE A O 1
ATOM 730 N N . GLY A 1 90 ? 7.846 2.536 17.721 1.00 96.06 90 GLY A N 1
ATOM 731 C CA . GLY A 1 90 ? 6.405 2.398 17.917 1.00 96.06 90 GLY A CA 1
ATOM 732 C C . GLY A 1 90 ? 5.763 3.693 18.412 1.00 96.06 90 GLY A C 1
ATOM 733 O O . GLY A 1 90 ? 4.847 4.222 17.781 1.00 96.06 90 GLY A O 1
ATOM 734 N N . ARG A 1 91 ? 6.327 4.283 19.470 1.00 96.62 91 ARG A N 1
ATOM 735 C CA . ARG A 1 91 ? 5.885 5.574 20.018 1.00 96.62 91 ARG A CA 1
ATOM 736 C C . ARG A 1 91 ? 5.963 6.695 18.986 1.00 96.62 91 ARG A C 1
ATOM 738 O O . ARG A 1 91 ? 5.044 7.502 18.910 1.00 96.62 91 ARG A O 1
ATOM 745 N N . MET A 1 92 ? 7.017 6.732 18.169 1.00 97.75 92 MET A N 1
ATOM 746 C CA . MET A 1 92 ? 7.146 7.708 17.084 1.00 97.75 92 MET A CA 1
ATOM 747 C C . MET A 1 92 ? 6.027 7.555 16.043 1.00 97.75 92 MET A C 1
ATOM 749 O O . MET A 1 92 ? 5.461 8.559 15.614 1.00 97.75 92 MET A O 1
ATOM 753 N N . LYS A 1 93 ? 5.665 6.324 15.656 1.00 97.00 93 LYS A N 1
ATOM 754 C CA . LYS A 1 93 ? 4.567 6.065 14.704 1.00 97.00 93 LYS A CA 1
ATOM 755 C C . LYS A 1 93 ? 3.196 6.463 15.254 1.00 97.00 93 LYS A C 1
ATOM 757 O O . LYS A 1 93 ? 2.382 6.982 14.486 1.00 97.00 93 LYS A O 1
ATOM 762 N N . THR A 1 94 ? 2.946 6.251 16.545 1.00 96.38 94 THR A N 1
ATOM 763 C CA . THR A 1 94 ? 1.710 6.703 17.207 1.00 96.38 94 THR A CA 1
ATOM 764 C C . THR A 1 94 ? 1.688 8.229 17.352 1.00 96.38 94 THR A C 1
ATOM 766 O O . THR A 1 94 ? 0.704 8.859 16.975 1.00 96.38 94 THR A O 1
ATOM 769 N N . LEU A 1 95 ? 2.796 8.853 17.772 1.00 97.12 95 LEU A N 1
ATOM 770 C CA . LEU A 1 95 ? 2.918 10.316 17.875 1.00 97.12 95 LEU A CA 1
ATOM 771 C C . LEU A 1 95 ? 2.747 11.016 16.517 1.00 97.12 95 LEU A C 1
ATOM 773 O O . LEU A 1 95 ? 2.141 12.080 16.425 1.00 97.12 95 LEU A O 1
ATOM 777 N N . TYR A 1 96 ? 3.241 10.412 15.434 1.00 97.56 96 TYR A N 1
ATOM 778 C CA . TYR A 1 96 ? 3.002 10.908 14.079 1.00 97.56 96 TYR A CA 1
ATOM 779 C C . TYR A 1 96 ? 1.499 10.998 13.758 1.00 97.56 96 TYR A C 1
ATOM 781 O O . TYR A 1 96 ? 1.039 12.015 13.234 1.00 97.56 96 TYR A O 1
ATOM 789 N N . ARG A 1 97 ? 0.719 9.976 14.134 1.00 96.56 97 ARG A N 1
ATOM 790 C CA . ARG A 1 97 ? -0.744 9.948 13.951 1.00 96.56 97 ARG A CA 1
ATOM 791 C C . ARG A 1 97 ? -1.452 10.957 14.844 1.00 96.56 97 ARG A C 1
ATOM 793 O O . ARG A 1 97 ? -2.404 11.591 14.404 1.00 96.56 97 ARG A O 1
ATOM 800 N N . GLU A 1 98 ? -0.948 11.188 16.050 1.00 95.62 98 GLU A N 1
ATOM 801 C CA . GLU A 1 98 ? -1.433 12.272 16.907 1.00 95.62 98 GLU A CA 1
ATOM 802 C C . GLU A 1 98 ? -1.228 13.641 16.239 1.00 95.62 98 GLU A C 1
ATOM 804 O O . GLU A 1 98 ? -2.142 14.466 16.193 1.00 95.62 98 GLU A O 1
ATOM 809 N N . GLY A 1 99 ? -0.073 13.853 15.604 1.00 95.88 99 GLY A N 1
ATOM 810 C CA . GLY A 1 99 ? 0.181 15.035 14.781 1.00 95.88 99 GLY A CA 1
ATOM 811 C C . GLY A 1 99 ? -0.807 15.189 13.618 1.00 95.88 99 GLY A C 1
ATOM 812 O O . GLY A 1 99 ? -1.293 16.295 13.377 1.00 95.88 99 GLY A O 1
ATOM 813 N N . LEU A 1 100 ? -1.137 14.100 12.914 1.00 94.75 100 LEU A N 1
ATOM 814 C CA . LEU A 1 100 ? -2.140 14.109 11.840 1.00 94.75 100 LEU A CA 1
ATOM 815 C C . LEU A 1 100 ? -3.546 14.428 12.364 1.00 94.75 100 LEU A C 1
ATOM 817 O O . LEU A 1 100 ? -4.227 15.267 11.771 1.00 94.75 100 LEU A O 1
ATOM 821 N N . LYS A 1 101 ? -3.949 13.825 13.492 1.00 93.06 101 LYS A N 1
ATOM 822 C CA . LYS A 1 101 ? -5.221 14.109 14.176 1.00 93.06 101 LYS A CA 1
ATOM 823 C C . LYS A 1 101 ? -5.349 15.597 14.486 1.00 93.06 101 LYS A C 1
ATOM 825 O O . LYS A 1 101 ? -6.347 16.212 14.130 1.00 93.06 101 LYS A O 1
ATOM 830 N N . ASN A 1 102 ? -4.309 16.187 15.071 1.00 93.06 102 ASN A N 1
ATOM 831 C CA . ASN A 1 102 ? -4.315 17.592 15.480 1.00 93.06 102 ASN A CA 1
ATOM 832 C C . ASN A 1 102 ? -4.310 18.575 14.296 1.00 93.06 102 ASN A C 1
ATOM 834 O O . ASN A 1 102 ? -4.802 19.691 14.431 1.00 93.06 102 ASN A O 1
ATOM 838 N N . ARG A 1 103 ? -3.751 18.188 13.142 1.00 94.38 103 ARG A N 1
ATOM 839 C CA . ARG A 1 103 ? -3.670 19.055 11.951 1.00 94.38 103 ARG A CA 1
ATOM 840 C C . ARG A 1 103 ? -4.885 18.956 11.035 1.00 94.38 103 ARG A C 1
ATOM 842 O O . ARG A 1 103 ? -5.249 19.955 10.423 1.00 94.38 103 ARG A O 1
ATOM 849 N N . TYR A 1 104 ? -5.464 17.764 10.899 1.00 91.44 104 TYR A N 1
ATOM 850 C CA . TYR A 1 104 ? -6.442 17.466 9.847 1.00 91.44 104 TYR A CA 1
ATOM 851 C C . TYR A 1 104 ? -7.760 16.865 10.360 1.00 91.44 104 TYR A C 1
ATOM 853 O O . TYR A 1 104 ? -8.674 16.656 9.563 1.00 91.44 104 TYR A O 1
ATOM 861 N N . GLY A 1 105 ? -7.869 16.595 11.665 1.00 88.12 105 GLY A N 1
ATOM 862 C CA . GLY A 1 105 ? -8.991 15.870 12.260 1.00 88.12 105 GLY A CA 1
ATOM 863 C C . GLY A 1 105 ? -8.857 14.356 12.089 1.00 88.12 105 GLY A C 1
ATOM 864 O O . GLY A 1 105 ? -8.256 13.864 11.129 1.00 88.12 105 GLY A O 1
ATOM 865 N N . ALA A 1 106 ? -9.418 13.596 13.030 1.00 85.69 106 ALA A N 1
ATOM 866 C CA . ALA A 1 106 ? -9.333 12.134 12.994 1.00 85.69 106 ALA A CA 1
ATOM 867 C C . ALA A 1 106 ? -10.236 11.546 11.900 1.00 85.69 106 ALA A C 1
ATOM 869 O O . ALA A 1 106 ? -9.880 10.557 11.265 1.00 85.69 106 ALA A O 1
ATOM 870 N N . LEU A 1 107 ? -11.374 12.191 11.624 1.00 85.50 107 LEU A N 1
ATOM 871 C CA . LEU A 1 107 ? -12.356 11.700 10.662 1.00 85.50 107 LEU A CA 1
ATOM 872 C C . LEU A 1 107 ? -11.779 11.582 9.245 1.00 85.50 107 LEU A C 1
ATOM 874 O O . LEU A 1 107 ? -11.993 10.574 8.575 1.00 85.50 107 LEU A O 1
ATOM 878 N N . MET A 1 108 ? -11.008 12.576 8.790 1.00 86.62 108 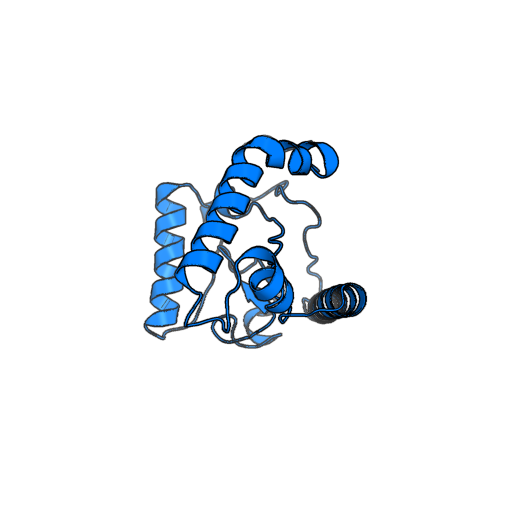MET A N 1
ATOM 879 C CA . MET A 1 108 ? -10.407 12.555 7.448 1.00 86.62 108 MET A CA 1
ATOM 880 C C . MET A 1 108 ? -9.476 11.352 7.251 1.00 86.62 108 MET A C 1
ATOM 882 O O . MET A 1 108 ? -9.392 10.809 6.154 1.00 86.62 108 MET A O 1
ATOM 886 N N . GLN A 1 109 ? -8.813 10.924 8.323 1.00 90.12 109 GLN A N 1
ATOM 887 C CA . GLN A 1 109 ? -7.830 9.844 8.311 1.00 90.12 109 GLN A CA 1
ATOM 888 C C . GLN A 1 109 ? -8.467 8.446 8.375 1.00 90.12 109 GLN A C 1
ATOM 890 O O . GLN A 1 109 ? -7.775 7.447 8.235 1.00 90.12 109 GLN A O 1
ATOM 895 N N . THR A 1 110 ? -9.787 8.361 8.572 1.00 89.25 110 THR A N 1
ATOM 896 C CA . THR A 1 110 ? -10.536 7.089 8.523 1.00 89.25 110 THR A CA 1
ATOM 897 C C . THR A 1 110 ? -11.062 6.750 7.127 1.00 89.25 110 THR A C 1
ATOM 899 O O . THR A 1 110 ? -11.711 5.722 6.938 1.00 89.25 110 THR A O 1
ATOM 902 N N . ILE A 1 111 ? -10.790 7.603 6.134 1.00 89.94 111 ILE A N 1
ATOM 903 C CA . ILE A 1 111 ? -11.075 7.304 4.731 1.00 89.94 111 ILE A CA 1
ATOM 904 C C . ILE A 1 111 ? -10.099 6.224 4.265 1.00 89.94 111 ILE A C 1
ATOM 906 O O . ILE A 1 111 ? -8.892 6.448 4.248 1.00 89.94 111 ILE A O 1
ATOM 910 N N . SER A 1 112 ? -10.626 5.085 3.823 1.00 93.44 112 SER A N 1
ATOM 911 C CA . SER A 1 112 ? -9.821 3.974 3.318 1.00 93.44 112 SER A CA 1
ATOM 912 C C . SER A 1 112 ? -9.670 4.013 1.792 1.00 93.44 112 SER A C 1
ATOM 914 O O . SER A 1 112 ? -10.430 4.662 1.052 1.00 93.44 112 SER A O 1
ATOM 916 N N . GLY A 1 113 ? -8.655 3.311 1.300 1.00 94.31 113 GLY A N 1
ATOM 917 C CA . GLY A 1 113 ? -8.329 3.216 -0.116 1.00 94.31 113 GLY A CA 1
ATOM 918 C C . GLY A 1 113 ? -7.544 1.951 -0.434 1.00 94.31 113 GLY A C 1
ATOM 919 O O . GLY A 1 113 ? -7.271 1.136 0.441 1.00 94.31 113 GLY A O 1
ATOM 920 N N . VAL A 1 114 ? -7.196 1.797 -1.709 1.00 95.69 114 VAL A N 1
ATOM 921 C CA . VAL A 1 114 ? -6.334 0.718 -2.198 1.00 95.69 114 VAL A CA 1
ATOM 922 C C . VAL A 1 114 ? -5.125 1.357 -2.861 1.00 95.69 114 VAL A C 1
ATOM 924 O O . VAL A 1 114 ? -5.277 2.246 -3.701 1.00 95.69 114 VAL A O 1
ATOM 927 N N . HIS A 1 115 ? -3.931 0.900 -2.496 1.00 97.19 115 HIS A N 1
ATOM 928 C CA . HIS A 1 115 ? -2.689 1.282 -3.155 1.00 97.19 115 HIS A CA 1
ATOM 929 C C . HIS A 1 115 ? -2.261 0.170 -4.113 1.00 97.19 115 HIS A C 1
ATOM 931 O O . HIS A 1 115 ? -2.144 -0.988 -3.718 1.00 97.19 115 HIS A O 1
ATOM 937 N N . TYR A 1 116 ? -2.033 0.523 -5.379 1.00 96.38 116 TYR A N 1
ATOM 938 C CA . TYR A 1 116 ? -1.518 -0.396 -6.391 1.00 96.38 116 TYR A CA 1
ATOM 939 C C . TYR A 1 116 ? -0.029 -0.125 -6.608 1.00 96.38 116 TYR A C 1
ATOM 941 O O . TYR A 1 116 ? 0.346 0.929 -7.123 1.00 96.38 116 TYR A O 1
ATOM 949 N N . ASN A 1 117 ? 0.810 -1.072 -6.186 1.00 97.19 117 ASN A N 1
ATOM 950 C CA . ASN A 1 117 ? 2.259 -1.005 -6.346 1.00 97.19 117 ASN A CA 1
ATOM 951 C C . ASN A 1 117 ? 2.662 -1.746 -7.623 1.00 97.19 117 ASN A C 1
ATOM 953 O O . ASN A 1 117 ? 2.228 -2.874 -7.844 1.00 97.19 117 ASN A O 1
ATOM 957 N N . PHE A 1 118 ? 3.482 -1.112 -8.458 1.00 97.00 118 PHE A N 1
ATOM 958 C CA . PHE A 1 118 ? 3.847 -1.628 -9.775 1.00 97.00 118 PHE A CA 1
ATOM 959 C C . PHE A 1 118 ? 5.290 -1.277 -10.125 1.00 97.00 118 PHE A C 1
ATOM 961 O O . PHE A 1 118 ? 5.737 -0.152 -9.891 1.00 97.00 118 PHE A O 1
ATOM 968 N N . SER A 1 119 ? 5.984 -2.222 -10.753 1.00 97.00 119 SER A N 1
ATOM 969 C CA . SER A 1 119 ? 7.303 -2.028 -11.340 1.00 97.00 119 SER A CA 1
ATOM 970 C C . SER A 1 119 ? 7.393 -2.700 -12.708 1.00 97.00 119 SER A C 1
ATOM 972 O O . SER A 1 119 ? 6.780 -3.733 -12.965 1.00 97.00 119 SER A O 1
ATOM 974 N N . LEU A 1 120 ? 8.171 -2.093 -13.601 1.00 97.00 120 LEU A N 1
ATOM 975 C CA . LEU A 1 120 ? 8.549 -2.692 -14.876 1.00 97.00 120 LEU A CA 1
ATOM 976 C C . LEU A 1 120 ? 9.753 -3.623 -14.679 1.00 97.00 120 LEU A C 1
ATOM 978 O O . LEU A 1 120 ? 10.653 -3.272 -13.905 1.00 97.00 120 LEU A O 1
ATOM 982 N N . PRO A 1 121 ? 9.793 -4.767 -15.385 1.00 96.06 121 PRO A N 1
ATOM 983 C CA . PRO A 1 121 ? 10.878 -5.734 -15.273 1.00 96.06 121 PRO A CA 1
ATOM 984 C C . PRO A 1 121 ? 12.171 -5.181 -15.902 1.00 96.06 121 PRO A C 1
ATOM 986 O O . PRO A 1 121 ? 12.129 -4.230 -16.689 1.00 96.06 121 PRO A O 1
ATOM 989 N N . MET A 1 122 ? 13.335 -5.739 -15.554 1.00 95.62 122 MET A N 1
ATOM 990 C CA . MET A 1 122 ? 14.632 -5.207 -16.009 1.00 95.62 122 MET A CA 1
ATOM 991 C C . MET A 1 122 ? 14.781 -5.270 -17.534 1.00 95.62 122 MET A C 1
ATOM 993 O O . MET A 1 122 ? 15.327 -4.358 -18.150 1.00 95.62 122 MET A O 1
ATOM 997 N N . GLU A 1 123 ? 14.194 -6.289 -18.149 1.00 96.81 123 GLU A N 1
ATOM 998 C CA . GLU A 1 123 ? 14.164 -6.531 -19.589 1.00 96.81 123 GLU A CA 1
ATOM 999 C C . GLU A 1 123 ? 13.524 -5.361 -20.350 1.00 96.81 123 GLU A C 1
ATOM 1001 O O . GLU A 1 123 ? 13.952 -5.020 -21.453 1.00 96.81 123 GLU A O 1
ATOM 1006 N N . PHE A 1 124 ? 12.533 -4.687 -19.749 1.00 97.50 124 PHE A N 1
ATOM 1007 C CA . PHE A 1 124 ? 11.956 -3.473 -20.328 1.00 97.50 124 PHE A CA 1
ATOM 1008 C C . PHE A 1 124 ? 12.997 -2.352 -20.405 1.00 97.50 124 PHE A C 1
ATOM 1010 O O . PHE A 1 124 ? 13.118 -1.687 -21.434 1.00 97.50 124 PHE A O 1
ATOM 1017 N N . TRP A 1 125 ? 13.755 -2.136 -19.329 1.00 97.00 125 TRP A N 1
ATOM 1018 C CA . TRP A 1 125 ? 14.751 -1.066 -19.247 1.00 97.00 125 TRP A CA 1
ATOM 1019 C C . TRP A 1 125 ? 15.973 -1.352 -20.121 1.00 97.00 125 TRP A C 1
ATOM 1021 O O . TRP A 1 125 ? 16.478 -0.436 -20.772 1.00 97.00 125 TRP A O 1
ATOM 1031 N N . GLN A 1 126 ? 16.380 -2.617 -20.211 1.00 96.38 126 GLN A N 1
ATOM 1032 C CA . GLN A 1 126 ? 17.396 -3.090 -21.152 1.00 96.38 126 GLN A CA 1
ATOM 1033 C C . GLN A 1 126 ? 16.992 -2.781 -22.598 1.00 96.38 126 GLN A C 1
ATOM 1035 O O . GLN A 1 126 ? 17.753 -2.156 -23.334 1.00 96.38 126 GLN A O 1
ATOM 1040 N N . ALA A 1 127 ? 15.764 -3.128 -22.996 1.00 96.75 127 ALA A N 1
ATOM 1041 C CA . ALA A 1 127 ? 15.286 -2.900 -24.359 1.00 96.75 127 ALA A CA 1
ATOM 1042 C C . ALA A 1 127 ? 15.028 -1.416 -24.680 1.00 96.75 127 ALA A C 1
ATOM 1044 O O . ALA A 1 127 ? 15.280 -0.967 -25.796 1.00 96.75 127 ALA A O 1
ATOM 1045 N N . TRP A 1 128 ? 14.494 -0.651 -23.725 1.00 95.56 128 TRP A N 1
ATOM 1046 C CA . TRP A 1 128 ? 14.065 0.730 -23.959 1.00 95.56 128 TRP A CA 1
ATOM 1047 C C . TRP A 1 128 ? 15.188 1.758 -23.789 1.00 95.56 128 TRP A C 1
ATOM 1049 O O . TRP A 1 128 ? 15.249 2.727 -24.546 1.00 95.56 128 TRP A O 1
ATOM 1059 N N . ALA A 1 129 ? 16.050 1.570 -22.788 1.00 93.94 129 ALA A N 1
ATOM 1060 C CA . ALA A 1 129 ? 17.074 2.535 -22.395 1.00 93.94 129 ALA A CA 1
ATOM 1061 C C . ALA A 1 129 ? 18.511 2.011 -22.549 1.00 93.94 129 ALA A C 1
ATOM 1063 O O . ALA A 1 129 ? 19.442 2.776 -22.305 1.00 93.94 129 ALA A O 1
ATOM 1064 N N . GLY A 1 130 ? 18.708 0.748 -22.951 1.00 93.38 130 GLY A N 1
ATOM 1065 C CA . GLY A 1 130 ? 20.043 0.159 -23.115 1.00 93.38 130 GLY A CA 1
ATOM 1066 C C . GLY A 1 130 ? 20.807 -0.001 -21.798 1.00 93.38 130 GLY A C 1
ATOM 1067 O O . GLY A 1 130 ? 22.032 0.010 -21.797 1.00 93.38 130 GLY A O 1
ATOM 1068 N N . VAL A 1 131 ? 20.087 -0.083 -20.679 1.00 94.31 131 VAL A N 1
ATOM 1069 C CA . VAL A 1 131 ? 20.656 -0.275 -19.340 1.00 94.31 131 VAL A CA 1
ATOM 1070 C C . VAL A 1 131 ? 21.138 -1.715 -19.180 1.00 94.31 131 VAL A C 1
ATOM 1072 O O . VAL A 1 131 ? 20.429 -2.618 -19.600 1.00 94.31 131 VAL A O 1
ATOM 1075 N N . GLU A 1 132 ? 22.285 -1.947 -18.539 1.00 91.62 132 GLU A N 1
ATOM 1076 C CA . GLU A 1 132 ? 22.767 -3.306 -18.241 1.00 91.62 132 GLU A CA 1
ATOM 1077 C C . GLU A 1 132 ? 22.098 -3.885 -16.982 1.00 91.62 132 GLU A C 1
ATOM 1079 O O . GLU A 1 132 ? 21.549 -4.991 -17.018 1.00 91.62 132 GLU A O 1
ATOM 1084 N N . ASP A 1 133 ? 22.080 -3.111 -15.890 1.00 92.88 133 ASP A N 1
ATOM 1085 C CA . ASP A 1 133 ? 21.544 -3.508 -14.585 1.00 92.88 133 ASP A CA 1
ATOM 1086 C C . ASP A 1 133 ? 20.903 -2.336 -13.807 1.00 92.88 133 ASP A C 1
ATOM 1088 O O . ASP A 1 133 ? 20.978 -1.169 -14.197 1.00 92.88 133 ASP A O 1
ATOM 1092 N N . ALA A 1 134 ? 20.248 -2.649 -12.682 1.00 91.06 134 ALA A N 1
ATOM 1093 C CA . ALA A 1 134 ? 19.501 -1.674 -11.882 1.00 91.06 134 ALA A CA 1
ATOM 1094 C C . ALA A 1 134 ? 20.359 -0.537 -11.307 1.00 91.06 134 ALA A C 1
ATOM 1096 O O . ALA A 1 134 ? 19.871 0.589 -11.186 1.00 91.06 134 ALA A O 1
ATOM 1097 N N . GLU A 1 135 ? 21.602 -0.824 -10.925 1.00 94.12 135 GLU A N 1
ATOM 1098 C CA . GLU A 1 135 ? 22.483 0.154 -10.293 1.00 94.12 135 GLU A CA 1
ATOM 1099 C C . GLU A 1 135 ? 23.118 1.057 -11.348 1.00 94.12 135 GLU A C 1
ATOM 1101 O O . GLU A 1 135 ? 23.066 2.283 -11.215 1.00 94.12 135 GLU A O 1
ATOM 1106 N N . SER A 1 136 ? 23.642 0.479 -12.433 1.00 92.38 136 SER A N 1
ATOM 1107 C CA . SER A 1 136 ? 24.240 1.242 -13.535 1.00 92.38 136 SER A CA 1
ATOM 1108 C C . SER A 1 136 ? 23.214 2.101 -14.281 1.00 92.38 136 SER A C 1
ATOM 1110 O O . SER A 1 136 ? 23.521 3.227 -14.673 1.00 92.38 136 SER A O 1
ATOM 1112 N N . GLY A 1 137 ? 21.975 1.619 -14.425 1.00 94.00 137 GLY A N 1
ATOM 1113 C CA . GLY A 1 137 ? 20.880 2.342 -15.079 1.00 94.00 137 GLY A CA 1
ATOM 1114 C C . GLY A 1 137 ? 19.939 3.100 -14.155 1.00 94.00 137 GLY A C 1
ATOM 1115 O O . GLY A 1 137 ? 18.845 3.492 -14.577 1.00 94.00 137 GLY A O 1
ATOM 1116 N N . LYS A 1 138 ? 20.310 3.291 -12.887 1.00 96.31 138 LYS A N 1
ATOM 1117 C CA . LYS A 1 138 ? 19.446 3.896 -11.865 1.00 96.31 138 LYS A CA 1
ATOM 1118 C C . LYS A 1 138 ? 18.859 5.241 -12.289 1.00 96.31 138 LYS A C 1
ATOM 1120 O O . LYS A 1 138 ? 17.688 5.518 -12.014 1.00 96.31 138 LYS A O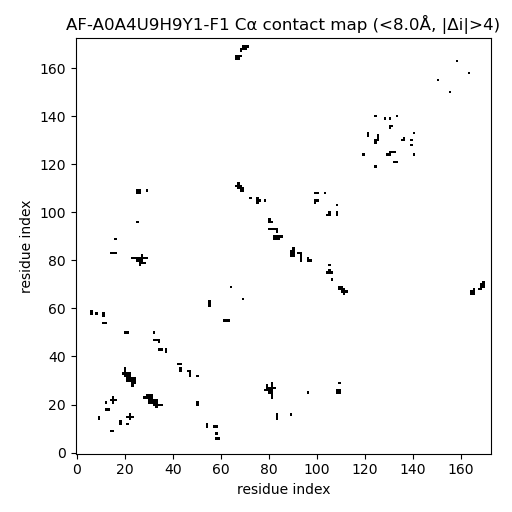 1
ATOM 1125 N N . GLU A 1 139 ? 19.652 6.081 -12.952 1.00 96.88 139 GLU A N 1
ATOM 1126 C CA . GLU A 1 139 ? 19.216 7.400 -13.417 1.00 96.88 139 GLU A CA 1
ATOM 1127 C C . GLU A 1 139 ? 18.147 7.285 -14.514 1.00 96.88 139 GLU A C 1
ATOM 1129 O O . GLU A 1 139 ? 17.102 7.934 -14.437 1.00 96.88 139 GLU A O 1
ATOM 1134 N N . GLN A 1 140 ? 18.353 6.399 -15.487 1.00 97.00 140 GLN A N 1
ATOM 1135 C CA . GLN A 1 140 ? 17.449 6.151 -16.609 1.00 97.00 140 GLN A CA 1
ATOM 1136 C C . GLN A 1 140 ? 16.133 5.530 -16.129 1.00 97.00 140 GLN A C 1
ATOM 1138 O O . GLN A 1 140 ? 15.056 5.974 -16.537 1.00 97.00 140 GLN A O 1
ATOM 1143 N N . ILE A 1 141 ? 16.208 4.557 -15.217 1.00 97.56 141 ILE A N 1
ATOM 1144 C CA . ILE A 1 141 ? 15.038 3.928 -14.590 1.00 97.56 141 ILE A CA 1
ATOM 1145 C C . ILE A 1 141 ? 14.241 4.978 -13.804 1.00 97.56 141 ILE A C 1
ATOM 1147 O O . ILE A 1 141 ? 13.025 5.104 -13.977 1.00 97.56 141 ILE A O 1
ATOM 1151 N N . SER A 1 142 ? 14.920 5.803 -13.000 1.00 97.88 142 SER A N 1
ATOM 1152 C CA . SER A 1 142 ? 14.284 6.886 -12.236 1.00 97.88 142 SER A CA 1
ATOM 1153 C C . SER A 1 142 ? 13.617 7.910 -13.158 1.00 97.88 142 SER A C 1
ATOM 1155 O O . SER A 1 142 ? 12.460 8.282 -12.947 1.00 97.88 142 SER A O 1
ATOM 1157 N N . ALA A 1 143 ? 14.300 8.336 -14.224 1.00 97.75 143 ALA A N 1
ATOM 1158 C CA . ALA A 1 143 ? 13.750 9.245 -15.227 1.00 97.75 143 ALA A CA 1
ATOM 1159 C C . ALA A 1 143 ? 12.519 8.647 -15.934 1.00 97.75 143 ALA A C 1
ATOM 1161 O O . ALA A 1 143 ? 11.542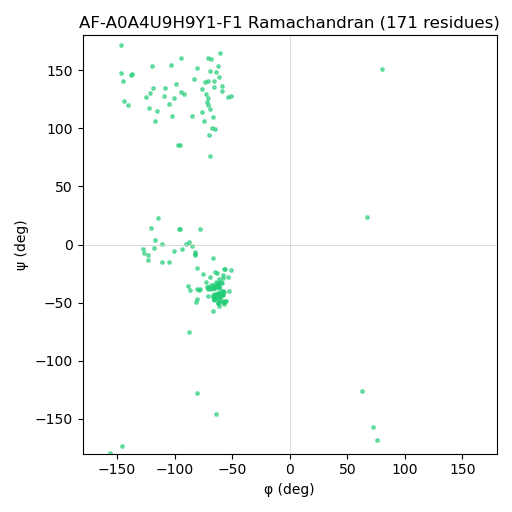 9.363 -16.197 1.00 97.75 143 ALA A O 1
ATOM 1162 N N . GLY A 1 144 ? 12.536 7.337 -16.192 1.00 97.75 144 GLY A N 1
ATOM 1163 C CA . GLY A 1 144 ? 11.414 6.568 -16.721 1.00 97.75 144 GLY A CA 1
ATOM 1164 C C . GLY A 1 144 ? 10.200 6.565 -15.793 1.00 97.75 144 GLY A C 1
ATOM 1165 O O . GLY A 1 144 ? 9.104 6.937 -16.221 1.00 97.75 144 GLY A O 1
ATOM 1166 N N . TYR A 1 145 ? 10.374 6.250 -14.508 1.00 98.31 145 TYR A N 1
ATOM 1167 C CA . TYR A 1 145 ? 9.277 6.326 -13.536 1.00 98.31 145 TYR A CA 1
ATOM 1168 C C . TYR A 1 145 ? 8.772 7.758 -13.331 1.00 98.31 145 TYR A C 1
ATOM 1170 O O . TYR A 1 145 ? 7.562 7.972 -13.284 1.00 98.31 145 TYR A O 1
ATOM 1178 N N . PHE A 1 146 ? 9.641 8.773 -13.325 1.00 98.44 146 PHE A N 1
ATOM 1179 C CA . PHE A 1 146 ? 9.184 10.167 -13.309 1.00 98.44 146 PHE A CA 1
ATOM 1180 C C . PHE A 1 146 ? 8.371 10.529 -14.556 1.00 98.44 146 PHE A C 1
ATOM 1182 O O . PHE A 1 146 ? 7.422 11.312 -14.470 1.00 98.44 146 PHE A O 1
ATOM 1189 N N . ARG A 1 147 ? 8.696 9.958 -15.721 1.00 98.06 147 ARG A N 1
ATOM 1190 C CA . ARG A 1 147 ? 7.873 10.103 -16.929 1.00 98.06 147 ARG A CA 1
ATOM 1191 C C . ARG A 1 147 ? 6.504 9.447 -16.755 1.00 98.06 147 ARG A C 1
ATOM 1193 O O . ARG A 1 147 ? 5.509 10.067 -17.133 1.00 98.06 147 ARG A O 1
ATOM 1200 N N . LEU A 1 148 ? 6.441 8.256 -16.159 1.00 97.62 148 LEU A N 1
ATOM 1201 C CA . LEU A 1 148 ? 5.177 7.596 -15.821 1.00 97.62 148 LEU A CA 1
ATOM 1202 C C . LEU A 1 148 ? 4.342 8.442 -14.855 1.00 97.62 148 LEU A C 1
ATOM 1204 O O . LEU A 1 148 ? 3.171 8.677 -15.135 1.00 97.62 148 LEU A O 1
ATOM 1208 N N . ILE A 1 149 ? 4.949 8.996 -13.800 1.00 98.12 149 ILE A N 1
ATOM 1209 C CA . ILE A 1 149 ? 4.277 9.901 -12.856 1.00 98.12 149 ILE A CA 1
ATOM 1210 C C . ILE A 1 149 ? 3.692 11.110 -13.595 1.00 98.12 149 ILE A C 1
ATOM 1212 O O . ILE A 1 149 ? 2.509 11.405 -13.446 1.00 98.12 149 ILE A O 1
ATOM 1216 N N . ARG A 1 150 ? 4.464 11.789 -14.455 1.00 98.44 150 ARG A N 1
ATOM 1217 C CA . ARG A 1 150 ? 3.947 12.931 -15.238 1.00 98.44 150 ARG A CA 1
ATOM 1218 C C . ARG A 1 150 ? 2.753 12.545 -16.114 1.00 98.44 150 ARG A C 1
ATOM 1220 O O . ARG A 1 150 ? 1.800 13.315 -16.216 1.00 98.44 150 ARG A O 1
ATOM 1227 N N . ASN A 1 151 ? 2.781 11.366 -16.731 1.00 98.12 151 ASN A N 1
ATOM 1228 C CA . ASN A 1 151 ? 1.653 10.867 -17.519 1.00 98.12 151 ASN A CA 1
ATOM 1229 C C . ASN A 1 151 ? 0.449 10.502 -16.642 1.00 98.12 151 ASN A C 1
ATOM 1231 O O . ASN A 1 151 ? -0.682 10.798 -17.021 1.00 98.12 151 ASN A O 1
ATOM 1235 N N . TYR A 1 152 ? 0.681 9.944 -15.454 1.00 97.62 152 TYR A N 1
ATOM 1236 C CA . TYR A 1 152 ? -0.364 9.683 -14.470 1.00 97.62 152 TYR A CA 1
ATOM 1237 C C . TYR A 1 152 ? -1.049 10.980 -14.023 1.00 97.62 152 TYR A C 1
ATOM 1239 O O . TYR A 1 152 ? -2.269 11.042 -13.984 1.00 97.62 152 TYR A O 1
ATOM 1247 N N . TYR A 1 153 ? -0.311 12.066 -13.792 1.00 97.00 153 TYR A N 1
ATOM 1248 C CA . TYR A 1 153 ? -0.929 13.367 -13.497 1.00 97.00 153 TYR A CA 1
ATOM 1249 C C . TYR A 1 153 ? -1.761 13.922 -14.666 1.00 97.00 153 TYR A C 1
ATOM 1251 O O . TYR A 1 153 ? -2.761 14.597 -14.439 1.00 97.00 153 TYR A O 1
ATOM 1259 N N . ARG A 1 154 ? -1.379 13.637 -15.919 1.00 97.56 154 ARG A N 1
ATOM 1260 C CA . ARG A 1 154 ? -2.097 14.113 -17.117 1.00 97.56 154 ARG A CA 1
ATOM 1261 C C . ARG A 1 154 ? -3.367 13.317 -17.417 1.00 97.56 154 ARG A C 1
ATOM 1263 O O . ARG A 1 154 ? -4.356 13.897 -17.858 1.00 97.56 154 ARG A O 1
ATOM 1270 N N . PHE A 1 155 ? -3.331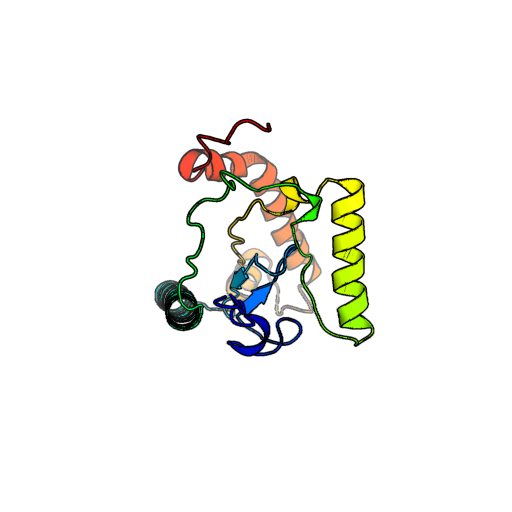 12.000 -17.219 1.00 97.75 155 PHE A N 1
ATOM 1271 C CA . PHE A 1 155 ? -4.372 11.083 -17.705 1.00 97.75 155 PHE A CA 1
ATOM 1272 C C . PHE A 1 155 ? -4.966 10.178 -16.621 1.00 97.75 155 PHE A C 1
ATOM 1274 O O . PHE A 1 155 ? -5.957 9.496 -16.861 1.00 97.75 155 PHE A O 1
ATOM 1281 N N . GLY A 1 156 ? -4.411 10.189 -15.410 1.00 95.25 156 GLY A N 1
ATOM 1282 C CA . GLY A 1 156 ? -4.821 9.331 -14.297 1.00 95.25 156 GLY A CA 1
ATOM 1283 C C . GLY A 1 156 ? -6.218 9.623 -13.760 1.00 95.25 156 GLY A C 1
ATOM 1284 O O . GLY A 1 156 ? -6.762 8.793 -13.043 1.00 95.25 156 GLY A O 1
ATOM 1285 N N . TRP A 1 157 ? -6.850 10.735 -14.159 1.00 95.75 157 TRP A N 1
ATOM 1286 C CA . TRP A 1 157 ? -8.267 11.013 -13.890 1.00 95.75 157 TRP A CA 1
ATOM 1287 C C . TRP A 1 157 ? -9.205 9.921 -14.432 1.00 95.75 157 TRP A C 1
ATOM 1289 O O . TRP A 1 157 ? -10.323 9.774 -13.938 1.00 95.75 157 TRP A O 1
ATOM 1299 N N . VAL A 1 158 ? -8.754 9.115 -15.401 1.00 96.75 158 VAL A N 1
ATOM 1300 C CA . VAL A 1 158 ? -9.514 7.965 -15.909 1.00 96.75 158 VAL A CA 1
ATOM 1301 C C . VAL A 1 158 ? -9.788 6.922 -14.817 1.00 96.75 158 VAL A C 1
ATOM 1303 O O . VAL A 1 158 ? -10.824 6.264 -14.838 1.00 96.75 158 VAL A O 1
ATOM 1306 N N . ILE A 1 159 ? -8.907 6.806 -13.819 1.00 94.56 159 ILE A N 1
ATOM 1307 C CA . ILE A 1 159 ? -9.045 5.846 -12.717 1.00 94.56 159 ILE A CA 1
ATOM 1308 C C . ILE A 1 159 ? -10.243 6.192 -11.825 1.00 94.56 159 ILE A C 1
ATOM 1310 O O . ILE A 1 159 ? -11.134 5.352 -11.712 1.00 94.56 159 ILE A O 1
ATOM 1314 N N . PRO A 1 160 ? -10.351 7.395 -11.218 1.00 92.81 160 PRO A N 1
ATOM 1315 C CA . PRO A 1 160 ? -11.550 7.756 -10.469 1.00 92.81 160 PRO A CA 1
ATOM 1316 C C . PRO A 1 160 ? -12.796 7.854 -11.359 1.00 92.81 160 PRO A C 1
ATOM 1318 O O . PRO A 1 160 ? -13.895 7.670 -10.849 1.00 92.81 160 PRO A O 1
ATOM 1321 N N . TYR A 1 161 ? -12.664 8.094 -12.669 1.00 92.94 161 TYR A N 1
ATOM 1322 C CA . TYR A 1 161 ? -13.806 8.045 -13.587 1.00 92.94 161 TYR A CA 1
ATOM 1323 C C . TYR A 1 161 ? -14.392 6.628 -13.722 1.00 92.94 161 TYR A C 1
ATOM 1325 O O . TYR A 1 161 ? -15.605 6.458 -13.614 1.00 92.94 161 TYR A O 1
ATOM 1333 N N . LEU A 1 162 ? -13.546 5.611 -13.920 1.00 94.31 162 LEU A N 1
ATOM 1334 C CA . LEU A 1 162 ? -13.981 4.219 -14.093 1.00 94.31 162 LEU A CA 1
ATOM 1335 C C . LEU A 1 162 ? -14.291 3.516 -12.765 1.00 94.31 162 LEU A C 1
ATOM 1337 O O . LEU A 1 162 ? -15.243 2.744 -12.683 1.00 94.31 162 LEU A O 1
ATOM 1341 N N . PHE A 1 163 ? -13.496 3.780 -11.727 1.00 92.38 163 PHE A N 1
ATOM 1342 C CA . PHE A 1 163 ? -13.502 3.021 -10.470 1.00 92.38 163 PHE A CA 1
ATOM 1343 C C . PHE A 1 163 ? -13.901 3.858 -9.246 1.00 92.38 163 PHE A C 1
ATOM 1345 O O . PHE A 1 163 ? -13.878 3.368 -8.117 1.00 92.38 163 PHE A O 1
ATOM 1352 N N . GLY A 1 164 ? -14.277 5.126 -9.433 1.00 84.69 164 GLY A N 1
ATOM 1353 C CA . GLY A 1 164 ? -14.734 5.996 -8.351 1.00 84.69 164 GLY A CA 1
ATOM 1354 C C . GLY A 1 164 ? -16.045 5.509 -7.735 1.00 84.69 164 GLY A C 1
ATOM 1355 O O . GLY A 1 164 ? -17.130 5.790 -8.240 1.00 84.69 164 GLY A O 1
ATOM 1356 N N . ALA A 1 165 ? -15.954 4.826 -6.593 1.00 79.25 165 ALA A N 1
ATOM 1357 C CA . ALA A 1 165 ? -17.103 4.275 -5.868 1.00 79.25 165 ALA A CA 1
ATOM 1358 C C . ALA A 1 165 ? -17.639 5.189 -4.741 1.00 79.25 165 ALA A C 1
ATOM 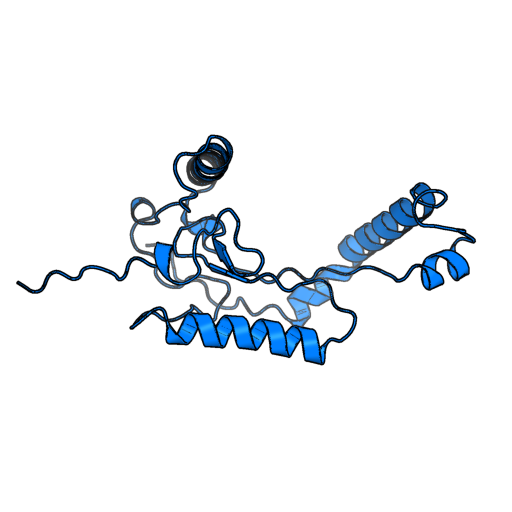1360 O O . ALA A 1 165 ? -18.432 4.763 -3.903 1.00 79.25 165 ALA A O 1
ATOM 1361 N N . ARG A 1 166 ? -17.226 6.463 -4.692 1.00 62.56 166 ARG A N 1
ATOM 1362 C CA . ARG A 1 166 ? -17.625 7.420 -3.643 1.00 62.56 166 ARG A CA 1
ATOM 1363 C C . ARG A 1 166 ? -18.818 8.256 -4.106 1.00 62.56 166 ARG A C 1
ATOM 1365 O O . ARG A 1 166 ? -18.629 9.339 -4.647 1.00 62.56 166 ARG A O 1
ATOM 1372 N N . ARG A 1 167 ? -20.044 7.754 -3.931 1.00 52.81 167 ARG A N 1
ATOM 1373 C CA . ARG A 1 167 ? -21.264 8.498 -4.320 1.00 52.81 167 ARG A CA 1
ATOM 1374 C C . ARG A 1 167 ? -22.053 9.100 -3.155 1.00 52.81 167 ARG A C 1
ATOM 1376 O O . ARG A 1 167 ? -22.867 9.980 -3.398 1.00 52.81 167 ARG A O 1
ATOM 1383 N N . LEU A 1 168 ? -21.799 8.686 -1.911 1.00 57.09 168 LEU A N 1
ATOM 1384 C CA . LEU A 1 168 ? -22.511 9.168 -0.723 1.00 57.09 168 LEU A CA 1
ATOM 1385 C C . LEU A 1 168 ? -21.541 9.276 0.464 1.00 57.09 168 LEU A C 1
ATOM 1387 O O . LEU A 1 168 ? -20.905 8.292 0.834 1.00 57.09 168 LEU A O 1
ATOM 1391 N N . SER A 1 169 ? -21.432 10.463 1.058 1.00 58.78 169 SER A N 1
ATOM 1392 C CA . SER A 1 169 ? -20.860 10.671 2.394 1.00 58.78 169 SER A CA 1
ATOM 1393 C C . SER A 1 169 ? -22.000 11.023 3.342 1.00 58.78 169 SER A C 1
ATOM 1395 O O . SER A 1 169 ? -22.839 11.852 2.983 1.00 58.78 169 SER A O 1
ATOM 1397 N N . ALA A 1 170 ? -22.047 10.420 4.530 1.00 59.97 170 ALA A N 1
ATOM 1398 C CA . ALA A 1 170 ? -23.028 10.825 5.528 1.00 59.97 170 ALA A CA 1
ATOM 1399 C C . ALA A 1 170 ? -22.809 12.304 5.909 1.00 59.97 170 ALA A C 1
ATOM 1401 O O . ALA A 1 170 ? -21.659 12.762 5.933 1.00 59.97 170 ALA A O 1
ATOM 1402 N N . PRO A 1 171 ? -23.881 13.071 6.169 1.00 55.59 171 PRO A N 1
ATOM 1403 C CA . PRO A 1 171 ? -23.745 14.434 6.660 1.00 55.59 171 PRO A CA 1
ATOM 1404 C C . PRO A 1 171 ? -22.967 14.430 7.979 1.00 55.59 171 PRO A C 1
ATOM 1406 O O . PRO A 1 171 ? -23.202 13.587 8.843 1.00 55.59 171 PRO A O 1
ATOM 1409 N N . ARG A 1 172 ? -22.028 15.370 8.121 1.00 56.09 172 ARG A N 1
ATOM 1410 C CA . ARG A 1 172 ? -21.371 15.633 9.405 1.00 56.09 172 ARG A CA 1
ATOM 1411 C C . ARG A 1 172 ? -22.425 16.261 10.319 1.00 56.09 172 ARG A C 1
ATOM 1413 O O . ARG A 1 172 ? -22.973 17.298 9.949 1.00 56.09 172 ARG A O 1
ATOM 1420 N N . SER A 1 173 ? -22.761 15.586 11.419 1.00 49.84 173 SER A N 1
ATOM 1421 C CA . SER A 1 173 ? -23.640 16.117 12.470 1.00 49.84 173 SER A CA 1
ATOM 1422 C C . SER A 1 173 ? -23.002 17.302 13.174 1.00 49.84 173 SER A C 1
ATOM 1424 O O . SER A 1 173 ? -21.790 17.177 13.470 1.00 49.84 173 SER A O 1
#

Solvent-accessible surface area (backbone atoms only — not comparable to full-atom values): 10871 Å² total; per-residue (Å²): 137,83,81,80,73,70,78,66,70,69,64,76,75,46,55,45,78,75,37,85,44,48,32,50,54,55,27,54,87,36,75,39,80,44,74,78,92,73,94,47,68,70,58,50,54,48,53,50,49,49,53,50,53,54,50,60,70,65,56,64,90,59,78,84,79,93,57,45,59,63,67,85,73,77,64,61,84,74,63,52,62,25,78,40,63,87,47,72,69,22,43,48,57,31,51,51,41,51,53,46,32,75,74,64,42,48,66,68,58,60,51,52,84,83,86,86,86,85,82,82,59,69,69,55,44,31,73,75,70,70,32,91,47,72,77,87,23,40,67,60,54,50,53,48,52,52,51,51,51,55,48,41,76,74,55,43,66,54,50,56,69,77,66,58,81,82,87,75,70,57,80,85,128

Radius of gyration: 20.17 Å; Cα contacts (8 Å, |Δi|>4): 142; chains: 1; bounding box: 48×35×59 Å

pLDDT: mean 88.2, std 15.71, range [25.36, 98.5]

InterPro domains:
  IPR006334 Glutamate--cysteine ligase, monofunctional [PTHR38761] (12-165)
  IPR007370 Glutamate--cysteine ligase [PF04262] (12-165)
  IPR014746 Glutamine synthetase/guanido kinase, catalytic domain [SSF55931] (12-165)

Mean predicted aligned error: 6.61 Å

Secondary structure (DSSP, 8-state):
--------GGGTS--TTT-SSEEE-SBTT-EEE-PPP-S-HHHHHHHHHHHHHHHHHHSTT-----SSS-S----GGG-PBP---SSHHHHHHHHHHHHHHHHH-TGGGG-----------HHHHHHHH--SSTTTTHHHHHHHHHHHHHHHHHHTTHHHHHH------PPP-

Organism: Serratia rubidaea (NCBI:txid61652)

Sequence (173 aa):
MASWQRPDIRNIWGAALTHHWITTDFAEALLEFITPVDDNIDHLLTFLRDIHRYVARNIGEERMWPLSMPCFIGAEQDIELAQFGSSNIGRMKTLYREGLKNRYGALMQTISGVHYNFSLPMEFWQAWAGVEDAESGKEQISAGYFRLIRNYYRFGWVIPYLFGARRLSAPRS